Protein AF-A0A177QQS0-F1 (afdb_monomer_lite)

pLDDT: mean 83.76, std 13.41, range [35.03, 96.69]

Sequence (141 aa):
MASLIYTDYNDLINLKLNSMLDENMKYNLPIVMAILSHYKGDPLIYDICTRIVSELPENDDSLKNVRSVMLGEAGVICTQGTYGMAHYYEEKKKLVKPLSMSGDEKISSFAKETIRILDNNIAQANSRGKSDDEMGKIIYD

Structure (mmCIF, N/CA/C/O backbone):
data_AF-A0A177QQS0-F1
#
_entry.id   AF-A0A177QQS0-F1
#
loop_
_atom_site.group_PDB
_atom_site.id
_atom_site.type_symbol
_atom_site.label_atom_id
_atom_site.label_alt_id
_atom_site.label_comp_id
_atom_site.label_asym_id
_atom_site.label_entity_id
_atom_site.label_seq_id
_atom_site.pdbx_PDB_ins_code
_atom_site.Cartn_x
_atom_site.Cartn_y
_atom_site.Cartn_z
_atom_site.occupancy
_atom_site.B_iso_or_equiv
_atom_site.auth_seq_id
_atom_site.auth_comp_id
_atom_site.auth_asym_id
_atom_site.auth_atom_id
_atom_site.pdbx_PDB_model_num
ATOM 1 N N . MET A 1 1 ? -16.291 -38.689 2.960 1.00 35.03 1 MET A N 1
ATOM 2 C CA . MET A 1 1 ? -14.866 -38.666 2.572 1.00 35.03 1 MET A CA 1
ATOM 3 C C . MET A 1 1 ? -14.272 -37.399 3.150 1.00 35.03 1 MET A C 1
ATOM 5 O O . MET A 1 1 ? -14.819 -36.335 2.894 1.00 35.03 1 MET A O 1
ATOM 9 N N . ALA A 1 2 ? -13.264 -37.521 4.011 1.00 40.16 2 ALA A N 1
ATOM 10 C CA . ALA A 1 2 ? -12.628 -36.384 4.663 1.00 40.16 2 ALA A CA 1
ATOM 11 C C . ALA A 1 2 ? -11.873 -35.553 3.615 1.00 40.16 2 ALA A C 1
ATOM 13 O O . ALA A 1 2 ? -10.845 -35.993 3.106 1.00 40.16 2 ALA A O 1
ATOM 14 N N . SER A 1 3 ? -12.411 -34.381 3.272 1.00 37.31 3 SER A N 1
ATOM 15 C CA . SER A 1 3 ? -11.654 -33.350 2.566 1.00 37.31 3 SER A CA 1
ATOM 16 C C . SER A 1 3 ? -10.579 -32.880 3.533 1.00 37.31 3 SER A C 1
ATOM 18 O O . SER A 1 3 ? -10.887 -32.178 4.496 1.00 37.31 3 SER A O 1
ATOM 20 N N . LEU A 1 4 ? -9.346 -33.349 3.342 1.00 45.56 4 LEU A N 1
ATOM 21 C CA . LEU A 1 4 ? -8.215 -32.855 4.107 1.00 45.56 4 LEU A CA 1
ATOM 22 C C . LEU A 1 4 ? -8.167 -31.330 3.989 1.00 45.56 4 LEU A C 1
ATOM 24 O O . LEU A 1 4 ? -8.229 -30.752 2.907 1.00 45.56 4 LEU A O 1
ATOM 28 N N . ILE A 1 5 ? -8.103 -30.733 5.167 1.00 46.91 5 ILE A N 1
ATOM 29 C CA . ILE A 1 5 ? -7.999 -29.325 5.498 1.00 46.91 5 ILE A CA 1
ATOM 30 C C . ILE A 1 5 ? -6.692 -28.804 4.891 1.00 46.91 5 ILE A C 1
ATOM 32 O O . ILE A 1 5 ? -5.634 -28.937 5.495 1.00 46.91 5 ILE A O 1
ATOM 36 N N . TYR A 1 6 ? -6.743 -28.263 3.678 1.00 45.72 6 TYR A N 1
ATOM 37 C CA . TYR A 1 6 ? -5.684 -27.397 3.171 1.00 45.72 6 TYR A CA 1
ATOM 38 C C . TYR A 1 6 ? -6.215 -25.973 3.274 1.00 45.72 6 TYR A C 1
ATOM 40 O O . TYR A 1 6 ? -6.663 -25.387 2.294 1.00 45.72 6 TYR A O 1
ATOM 48 N N . THR A 1 7 ? -6.282 -25.454 4.501 1.00 55.12 7 THR A N 1
ATOM 49 C CA . THR A 1 7 ? -6.365 -24.002 4.655 1.00 55.12 7 THR A CA 1
ATOM 50 C C . THR A 1 7 ? -5.091 -23.458 4.032 1.00 55.12 7 THR A C 1
ATOM 52 O O . THR A 1 7 ? -4.002 -23.896 4.414 1.00 55.12 7 THR A O 1
ATOM 55 N N . ASP A 1 8 ? -5.225 -22.581 3.040 1.00 75.19 8 ASP A N 1
ATOM 56 C CA . ASP A 1 8 ? -4.069 -21.931 2.445 1.00 75.19 8 ASP A CA 1
ATOM 57 C C . ASP A 1 8 ? -3.278 -21.266 3.583 1.00 75.19 8 ASP A C 1
ATOM 59 O O . ASP A 1 8 ? -3.843 -20.615 4.467 1.00 75.19 8 ASP A O 1
ATOM 63 N N . TYR A 1 9 ? -1.967 -21.486 3.617 1.00 74.12 9 TYR A N 1
ATOM 64 C CA . TYR A 1 9 ? -1.085 -20.873 4.607 1.00 74.12 9 TYR A CA 1
ATOM 65 C C . TYR A 1 9 ? -1.252 -19.343 4.609 1.00 74.12 9 TYR A C 1
ATOM 67 O O . TYR A 1 9 ? -1.219 -18.707 5.664 1.00 74.12 9 TYR A O 1
ATOM 75 N N . ASN A 1 10 ? -1.546 -18.782 3.437 1.00 76.44 10 ASN A N 1
ATOM 76 C CA . ASN A 1 10 ? -1.895 -17.384 3.244 1.00 76.44 10 ASN A CA 1
ATOM 77 C C . ASN A 1 10 ? -3.176 -16.984 3.993 1.00 76.44 10 ASN A C 1
ATOM 79 O O . ASN A 1 10 ? -3.185 -15.974 4.696 1.00 76.44 10 ASN A O 1
ATOM 83 N N . ASP A 1 11 ? -4.226 -17.804 3.950 1.00 80.56 11 ASP A N 1
ATOM 84 C CA . ASP A 1 11 ? -5.468 -17.541 4.685 1.00 80.56 11 ASP A CA 1
ATOM 85 C C . ASP A 1 11 ? -5.240 -17.544 6.202 1.00 80.56 11 ASP A C 1
ATOM 87 O O . ASP A 1 11 ? -5.782 -16.702 6.920 1.00 80.56 11 ASP A O 1
ATOM 91 N N . LEU A 1 12 ? -4.393 -18.452 6.703 1.00 84.62 12 LEU A N 1
ATOM 92 C CA . LEU A 1 12 ? -4.039 -18.508 8.126 1.00 84.62 12 LEU A CA 1
ATOM 93 C C . LEU A 1 12 ? -3.260 -17.269 8.576 1.00 84.62 12 LEU A C 1
ATOM 95 O O . LEU A 1 12 ? -3.523 -16.736 9.657 1.00 84.62 12 LEU A O 1
ATOM 99 N N . ILE A 1 13 ? -2.322 -16.791 7.755 1.00 85.50 13 ILE A N 1
ATOM 100 C CA . ILE A 1 13 ? -1.581 -15.556 8.033 1.00 85.50 13 ILE A CA 1
ATOM 101 C C . ILE A 1 13 ? -2.525 -14.364 8.022 1.00 85.50 13 ILE A C 1
ATOM 103 O O . ILE A 1 13 ? -2.513 -13.579 8.968 1.00 85.50 13 ILE A O 1
ATOM 107 N N . ASN A 1 14 ? -3.373 -14.250 7.001 1.00 85.88 14 ASN A N 1
ATOM 108 C CA . ASN A 1 14 ? -4.373 -13.193 6.912 1.00 85.88 14 ASN A CA 1
ATOM 109 C C . ASN A 1 14 ? -5.256 -13.155 8.150 1.00 85.88 14 ASN A C 1
ATOM 111 O O . ASN A 1 14 ? -5.414 -12.099 8.765 1.00 85.88 14 ASN A O 1
ATOM 115 N N . LEU A 1 15 ? -5.794 -14.308 8.545 1.00 88.88 15 LEU A N 1
ATOM 116 C CA . LEU A 1 15 ? -6.622 -14.427 9.735 1.00 88.88 15 LEU A CA 1
ATOM 117 C C . LEU A 1 15 ? -5.859 -13.969 10.980 1.00 88.88 15 LEU A C 1
ATOM 119 O O . LEU A 1 15 ? -6.386 -13.192 11.775 1.00 88.88 15 LEU A O 1
ATOM 123 N N . LYS A 1 16 ? -4.604 -14.407 11.138 1.00 91.19 16 LYS A N 1
ATOM 124 C CA . LYS A 1 16 ? -3.805 -14.070 12.317 1.00 91.19 16 LYS A CA 1
ATOM 125 C C . LYS A 1 16 ? -3.430 -12.590 12.373 1.00 91.19 16 LYS A C 1
ATOM 127 O O . LYS A 1 16 ? -3.507 -11.991 13.441 1.00 91.19 16 LYS A O 1
ATOM 132 N N . LEU A 1 17 ? -3.036 -11.992 11.251 1.00 91.75 17 LEU A N 1
ATOM 133 C CA . LEU A 1 17 ? -2.681 -10.574 11.192 1.00 91.75 17 LEU A CA 1
ATOM 134 C C . LEU A 1 17 ? -3.900 -9.689 11.448 1.00 91.75 17 LEU A C 1
ATOM 136 O O . LEU A 1 17 ? -3.801 -8.728 12.206 1.00 91.75 17 LEU A O 1
ATOM 140 N N . ASN A 1 18 ? -5.059 -10.056 10.899 1.00 90.88 18 ASN A N 1
ATOM 141 C CA . ASN A 1 18 ? -6.312 -9.375 11.206 1.00 90.88 18 ASN A CA 1
ATOM 142 C C . ASN A 1 18 ? -6.670 -9.488 12.693 1.00 90.88 18 ASN A C 1
ATOM 144 O O . ASN A 1 18 ? -6.948 -8.463 13.309 1.00 90.88 18 ASN A O 1
ATOM 148 N N . SER A 1 19 ? -6.548 -10.678 13.298 1.00 93.19 19 SER A N 1
ATOM 149 C CA . SER A 1 19 ? -6.829 -10.855 14.731 1.00 93.19 19 SER A CA 1
ATOM 150 C C . SER A 1 19 ? -5.939 -9.970 15.610 1.00 93.19 19 SER A C 1
ATOM 152 O O . SER A 1 19 ? -6.392 -9.424 16.610 1.00 93.19 19 SER A O 1
ATOM 154 N N . MET A 1 20 ? -4.671 -9.784 15.232 1.00 93.19 20 MET A N 1
ATOM 155 C CA . MET A 1 20 ? -3.763 -8.895 15.956 1.00 93.19 20 MET A CA 1
ATOM 156 C C . MET A 1 20 ? -4.200 -7.427 15.870 1.00 93.19 20 MET A C 1
ATOM 158 O O . MET A 1 20 ? -4.086 -6.698 16.859 1.00 93.19 20 MET A O 1
ATOM 162 N N . LEU A 1 21 ? -4.702 -6.984 14.715 1.00 92.50 21 LEU A N 1
ATOM 163 C CA . LEU A 1 21 ? -5.244 -5.631 14.565 1.00 92.50 21 LEU A CA 1
ATOM 164 C C . LEU A 1 21 ? -6.524 -5.450 15.396 1.00 92.50 21 LEU A C 1
ATOM 166 O O . LEU A 1 21 ? -6.657 -4.426 16.064 1.00 92.50 21 LEU A O 1
ATOM 170 N N . ASP A 1 22 ? -7.393 -6.466 15.437 1.00 92.56 22 ASP A N 1
ATOM 171 C CA . ASP A 1 22 ? -8.624 -6.473 16.241 1.00 92.56 22 ASP A CA 1
ATOM 172 C C . ASP A 1 22 ? -8.358 -6.384 17.755 1.00 92.56 22 ASP A C 1
ATOM 174 O O . ASP A 1 22 ? -9.059 -5.673 18.473 1.00 92.56 22 ASP A O 1
ATOM 178 N N . GLU A 1 23 ? -7.342 -7.092 18.258 1.00 92.25 23 GLU A N 1
ATOM 179 C CA . GLU A 1 23 ? -7.040 -7.157 19.695 1.00 92.25 23 GLU A CA 1
ATOM 180 C C . GLU A 1 23 ? -6.501 -5.829 20.251 1.00 92.25 23 GLU A C 1
ATOM 182 O O . GLU A 1 23 ? -6.956 -5.345 21.290 1.00 92.25 23 GLU A O 1
ATOM 187 N N . ASN A 1 24 ? -5.489 -5.252 19.595 1.00 90.81 24 ASN A N 1
ATOM 188 C CA . ASN A 1 24 ? -4.885 -3.982 20.000 1.00 90.81 24 ASN A CA 1
ATOM 189 C C . ASN A 1 24 ? -4.066 -3.386 18.853 1.00 90.81 24 ASN A C 1
ATOM 191 O O . ASN A 1 24 ? -2.834 -3.478 18.839 1.00 90.81 24 ASN A O 1
ATOM 195 N N . MET A 1 25 ? -4.752 -2.749 17.903 1.00 89.69 25 MET A N 1
ATOM 196 C CA . MET A 1 25 ? -4.132 -2.164 16.714 1.00 89.69 25 MET A CA 1
ATOM 197 C C . MET A 1 25 ? -2.903 -1.308 17.046 1.00 89.69 25 MET A C 1
ATOM 199 O O . MET A 1 25 ? -1.845 -1.507 16.463 1.00 89.69 25 MET A O 1
ATOM 203 N N . LYS A 1 26 ? -2.988 -0.400 18.026 1.00 88.69 26 LYS A N 1
ATOM 204 C CA . LYS A 1 26 ? -1.883 0.517 18.352 1.00 88.69 26 LYS A CA 1
ATOM 205 C C . LYS A 1 26 ? -0.615 -0.217 18.801 1.00 88.69 26 LYS A C 1
ATOM 207 O O . LYS A 1 26 ? 0.485 0.197 18.447 1.00 88.69 26 LYS A O 1
ATOM 212 N N . TYR A 1 27 ? -0.763 -1.278 19.591 1.00 92.12 27 TYR A N 1
ATOM 213 C CA . TYR A 1 27 ? 0.370 -2.067 20.077 1.00 92.12 27 TYR A CA 1
ATOM 214 C C . TYR A 1 27 ? 0.887 -3.052 19.021 1.00 92.12 27 TYR A C 1
ATOM 216 O O . TYR A 1 27 ? 2.095 -3.236 18.883 1.00 92.12 27 TYR A O 1
ATOM 224 N N . ASN A 1 28 ? -0.019 -3.660 18.256 1.00 93.62 28 ASN A N 1
ATOM 225 C CA . ASN A 1 28 ? 0.307 -4.725 17.313 1.00 93.62 28 ASN A CA 1
ATOM 226 C C . ASN A 1 28 ? 0.702 -4.218 15.922 1.00 93.62 28 ASN A C 1
ATOM 228 O O . ASN A 1 28 ? 1.379 -4.941 15.193 1.00 93.62 28 ASN A O 1
ATOM 232 N N . LEU A 1 29 ? 0.337 -2.988 15.550 1.00 93.12 29 LEU A N 1
ATOM 233 C CA . LEU A 1 29 ? 0.626 -2.416 14.235 1.00 93.12 29 LEU A CA 1
ATOM 234 C C . LEU A 1 29 ? 2.118 -2.482 13.870 1.00 93.12 29 LEU A C 1
ATOM 236 O O . LEU A 1 29 ? 2.407 -2.950 12.773 1.00 93.12 29 LEU A O 1
ATOM 240 N N . PRO A 1 30 ? 3.087 -2.120 14.737 1.00 92.44 30 PRO A N 1
ATOM 241 C CA . PRO A 1 30 ? 4.506 -2.259 14.403 1.00 92.44 30 PRO A CA 1
ATOM 242 C C . PRO A 1 30 ? 4.914 -3.699 14.067 1.00 92.44 30 PRO A C 1
ATOM 244 O O . PRO A 1 30 ? 5.729 -3.914 13.172 1.00 92.44 30 PRO A O 1
ATOM 247 N N . ILE A 1 31 ? 4.323 -4.687 14.748 1.00 93.06 31 ILE A N 1
ATOM 248 C CA . ILE A 1 31 ? 4.594 -6.111 14.517 1.00 93.06 31 ILE A CA 1
ATOM 249 C C . ILE A 1 31 ? 3.996 -6.540 13.177 1.00 93.06 31 ILE A C 1
ATOM 251 O O . ILE A 1 31 ? 4.691 -7.135 12.357 1.00 93.06 31 ILE A O 1
ATOM 255 N N . VAL A 1 32 ? 2.731 -6.191 12.928 1.00 92.62 32 VAL A N 1
ATOM 256 C CA . VAL A 1 32 ? 2.052 -6.475 11.656 1.00 92.62 32 VAL A CA 1
ATOM 257 C C . VAL A 1 32 ? 2.824 -5.846 10.496 1.00 92.62 32 VAL A C 1
ATOM 259 O O . VAL A 1 32 ? 3.117 -6.524 9.517 1.00 92.62 32 VAL A O 1
ATOM 262 N N . MET A 1 33 ? 3.248 -4.590 10.632 1.00 90.94 33 MET A N 1
ATOM 263 C CA . MET A 1 33 ? 4.047 -3.884 9.629 1.00 90.94 33 MET A CA 1
ATOM 264 C C . MET A 1 33 ? 5.403 -4.546 9.374 1.00 90.94 33 MET A C 1
ATOM 266 O O . MET A 1 33 ? 5.807 -4.678 8.218 1.00 90.94 33 MET A O 1
ATOM 270 N N . ALA A 1 34 ? 6.089 -5.000 10.427 1.00 89.50 34 ALA A N 1
ATOM 271 C CA . ALA A 1 34 ? 7.338 -5.739 10.283 1.00 89.50 34 ALA A CA 1
ATOM 272 C C . ALA A 1 34 ? 7.117 -7.044 9.507 1.00 89.50 34 ALA A C 1
ATOM 274 O O . ALA A 1 34 ? 7.862 -7.328 8.572 1.00 89.50 34 ALA A O 1
ATOM 275 N N . ILE A 1 35 ? 6.054 -7.792 9.818 1.00 89.44 35 ILE A N 1
ATOM 276 C CA . ILE A 1 35 ? 5.709 -9.025 9.103 1.00 89.44 35 ILE A CA 1
ATOM 277 C C . ILE A 1 35 ? 5.415 -8.724 7.630 1.00 89.44 35 ILE A C 1
ATOM 279 O O . ILE A 1 35 ? 6.064 -9.301 6.761 1.00 89.44 35 ILE A O 1
ATOM 283 N N . LEU A 1 36 ? 4.505 -7.789 7.334 1.00 87.94 36 LEU A N 1
ATOM 284 C CA . LEU A 1 36 ? 4.119 -7.449 5.958 1.00 87.94 36 LEU A CA 1
ATOM 285 C C . LEU A 1 36 ? 5.306 -6.980 5.104 1.00 87.94 36 LEU A C 1
ATOM 287 O O . LEU A 1 36 ? 5.340 -7.258 3.907 1.00 87.94 36 LEU A O 1
ATOM 291 N N . SER A 1 37 ? 6.311 -6.333 5.707 1.00 84.88 37 SER A N 1
ATOM 292 C CA . SER A 1 37 ? 7.525 -5.909 4.995 1.00 84.88 37 SER A CA 1
ATOM 293 C C . SER A 1 37 ? 8.328 -7.077 4.399 1.00 84.88 37 SER A C 1
ATOM 295 O O . SER A 1 37 ? 9.051 -6.899 3.416 1.00 84.88 37 SER A O 1
ATOM 297 N N . HIS A 1 38 ? 8.155 -8.289 4.937 1.00 83.25 38 HIS A N 1
ATOM 298 C CA . HIS A 1 38 ? 8.786 -9.502 4.424 1.00 83.25 38 HIS A CA 1
ATOM 299 C C . HIS A 1 38 ? 7.983 -10.203 3.317 1.00 83.25 38 HIS A C 1
ATOM 301 O O . HIS A 1 38 ? 8.578 -10.948 2.539 1.00 83.25 38 HIS A O 1
ATOM 307 N N . TYR A 1 39 ? 6.680 -9.935 3.165 1.00 76.94 39 TYR A N 1
ATOM 308 C CA . TYR A 1 39 ? 5.814 -10.564 2.146 1.00 76.94 39 TYR A CA 1
ATOM 309 C C . TYR A 1 39 ? 5.894 -9.853 0.785 1.00 76.94 39 TYR A C 1
ATOM 311 O O . TYR A 1 39 ? 4.883 -9.586 0.145 1.00 76.94 39 TYR A O 1
ATOM 319 N N . LYS A 1 40 ? 7.118 -9.508 0.357 1.00 68.00 40 LYS A N 1
ATOM 320 C CA . LYS A 1 40 ? 7.470 -8.632 -0.779 1.00 68.00 40 LYS A CA 1
ATOM 321 C C . LYS A 1 40 ? 6.533 -8.747 -1.997 1.00 68.00 40 LYS A C 1
ATOM 323 O O . LYS A 1 40 ? 6.815 -9.463 -2.950 1.00 68.00 40 LYS A O 1
ATOM 328 N N . GLY A 1 41 ? 5.464 -7.950 -1.999 1.00 59.75 41 GLY A N 1
ATOM 329 C CA . GLY A 1 41 ? 4.534 -7.828 -3.121 1.00 59.75 41 GLY A CA 1
ATOM 330 C C . GLY A 1 41 ? 3.557 -8.970 -3.347 1.00 59.75 41 GLY A C 1
ATOM 331 O O . GLY A 1 41 ? 2.983 -9.029 -4.430 1.00 59.75 41 GLY A O 1
ATOM 332 N N . ASP A 1 42 ? 3.311 -9.794 -2.333 1.00 72.94 42 ASP A N 1
ATOM 333 C CA . ASP A 1 42 ? 2.155 -10.682 -2.332 1.00 72.94 42 ASP A CA 1
ATOM 334 C C . ASP A 1 42 ? 0.855 -9.844 -2.336 1.00 72.94 42 ASP A C 1
ATOM 336 O O . ASP A 1 42 ? 0.726 -8.945 -1.497 1.00 72.94 42 ASP A O 1
ATOM 340 N N . PRO A 1 43 ? -0.109 -10.086 -3.247 1.00 72.88 43 PRO A N 1
ATOM 341 C CA . PRO A 1 43 ? -1.421 -9.432 -3.234 1.00 72.88 43 PRO A CA 1
ATOM 342 C C . PRO A 1 43 ? -2.112 -9.464 -1.865 1.00 72.88 43 PRO A C 1
ATOM 344 O O . PRO A 1 43 ? -2.825 -8.525 -1.518 1.00 72.88 43 PRO A O 1
ATOM 347 N N . LEU A 1 44 ? -1.830 -10.491 -1.062 1.00 76.00 44 LEU A N 1
ATOM 348 C CA . LEU A 1 44 ? -2.318 -10.665 0.300 1.00 76.00 44 LEU A CA 1
ATOM 349 C C . LEU A 1 44 ? -2.084 -9.447 1.207 1.00 76.00 44 LEU A C 1
ATOM 351 O O . LEU A 1 44 ? -2.917 -9.128 2.055 1.00 76.00 44 LEU A O 1
ATOM 355 N N . ILE A 1 45 ? -0.975 -8.723 1.022 1.00 82.69 45 ILE A N 1
ATOM 356 C CA . ILE A 1 45 ? -0.654 -7.573 1.879 1.00 82.69 45 ILE A CA 1
ATOM 357 C C . ILE A 1 45 ? -1.603 -6.395 1.641 1.00 82.69 45 ILE A C 1
ATOM 359 O O . ILE A 1 45 ? -1.771 -5.561 2.527 1.00 82.69 45 ILE A O 1
ATOM 363 N N . TYR A 1 46 ? -2.213 -6.298 0.455 1.00 85.44 46 TYR A N 1
ATOM 364 C CA . TYR A 1 46 ? -2.976 -5.118 0.049 1.00 85.44 46 TYR A CA 1
ATOM 365 C C . TYR A 1 46 ? -4.277 -4.981 0.832 1.00 85.44 46 TYR A C 1
ATOM 367 O O . TYR A 1 46 ? -4.630 -3.860 1.200 1.00 85.44 46 TYR A O 1
ATOM 375 N N . ASP A 1 47 ? -4.942 -6.089 1.154 1.00 87.75 47 ASP A N 1
ATOM 376 C CA . ASP A 1 47 ? -6.176 -6.070 1.943 1.00 87.75 47 ASP A CA 1
ATOM 377 C C . ASP A 1 47 ? -5.898 -5.623 3.383 1.00 87.75 47 ASP A C 1
ATOM 379 O O . ASP A 1 47 ? -6.562 -4.721 3.900 1.00 87.75 47 ASP A O 1
ATOM 383 N N . ILE A 1 48 ? -4.842 -6.162 4.002 1.00 90.94 48 ILE A N 1
ATOM 384 C CA . ILE A 1 48 ? -4.425 -5.767 5.355 1.00 90.94 48 ILE A CA 1
ATOM 385 C C . ILE A 1 48 ? -3.959 -4.306 5.369 1.00 90.94 48 ILE A C 1
ATOM 387 O O . ILE A 1 48 ? -4.356 -3.538 6.244 1.00 90.94 48 ILE A O 1
ATOM 391 N N . CYS A 1 49 ? -3.155 -3.880 4.390 1.00 91.44 49 CYS A N 1
ATOM 392 C CA . CYS A 1 49 ? -2.734 -2.485 4.278 1.00 91.44 49 CYS A CA 1
ATOM 393 C C . CYS A 1 49 ? -3.932 -1.544 4.094 1.00 91.44 49 CYS A C 1
ATOM 395 O O . CYS A 1 49 ? -3.972 -0.491 4.724 1.00 91.44 49 CYS A O 1
ATOM 397 N N . THR A 1 50 ? -4.921 -1.924 3.283 1.00 91.94 50 THR A N 1
ATOM 398 C CA . THR A 1 50 ? -6.143 -1.134 3.070 1.00 91.94 50 THR A CA 1
ATOM 399 C C . THR A 1 50 ? -6.938 -0.995 4.362 1.00 91.94 50 THR A C 1
ATOM 401 O O . THR A 1 50 ? -7.355 0.111 4.712 1.00 91.94 50 THR A O 1
ATOM 404 N N . ARG A 1 51 ? -7.074 -2.086 5.122 1.00 92.12 51 ARG A N 1
ATOM 405 C CA . ARG A 1 51 ? -7.684 -2.066 6.452 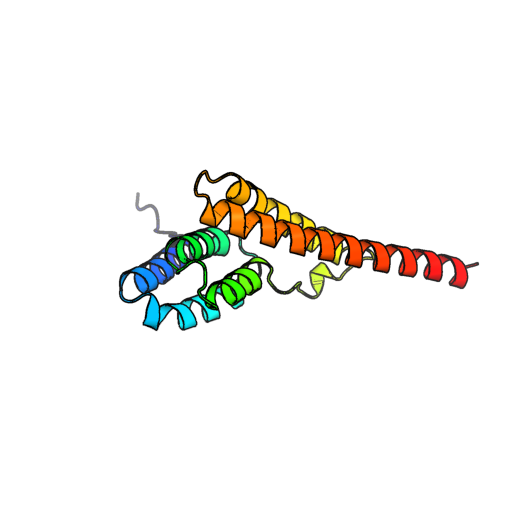1.00 92.12 51 ARG A CA 1
ATOM 406 C C . ARG A 1 51 ? -6.949 -1.108 7.394 1.00 92.12 51 ARG A C 1
ATOM 408 O O . ARG A 1 51 ? -7.583 -0.232 7.978 1.00 92.12 51 ARG A O 1
ATOM 415 N N . ILE A 1 52 ? -5.622 -1.201 7.482 1.00 93.38 52 ILE A N 1
ATOM 416 C CA . ILE A 1 52 ? -4.809 -0.302 8.318 1.00 93.38 52 ILE A CA 1
ATOM 417 C C . ILE A 1 52 ? -5.019 1.163 7.907 1.00 93.38 52 ILE A C 1
ATOM 419 O O . ILE A 1 52 ? -5.226 2.017 8.767 1.00 93.38 52 ILE A O 1
ATOM 423 N N . VAL A 1 53 ? -5.018 1.465 6.602 1.00 94.56 53 VAL A N 1
ATOM 424 C CA . VAL A 1 53 ? -5.299 2.820 6.097 1.00 94.56 53 VAL A CA 1
ATOM 425 C C . VAL A 1 53 ? -6.681 3.286 6.536 1.00 94.56 53 VAL A C 1
ATOM 427 O O . VAL A 1 53 ? -6.812 4.432 6.946 1.00 94.56 53 VAL A O 1
ATOM 430 N N . SER A 1 54 ? -7.703 2.430 6.495 1.00 93.56 54 SER A N 1
ATOM 431 C CA . SER A 1 54 ? -9.059 2.808 6.909 1.00 93.56 54 SER A CA 1
ATOM 432 C C . SER A 1 54 ? -9.144 3.178 8.397 1.00 93.56 54 SER A C 1
ATOM 434 O O . SER A 1 54 ? -9.821 4.144 8.743 1.00 93.56 54 SER A O 1
ATOM 436 N N . GLU A 1 55 ? -8.366 2.520 9.257 1.00 92.69 55 GLU A N 1
ATOM 437 C CA . GLU A 1 55 ? -8.437 2.669 10.717 1.00 92.69 55 GLU A CA 1
ATOM 438 C C . GLU A 1 55 ? -7.519 3.781 11.278 1.00 92.69 55 GLU A C 1
ATOM 440 O O . GLU A 1 55 ? -7.839 4.389 12.299 1.00 92.69 55 GLU A O 1
ATOM 445 N N . LEU A 1 56 ? -6.398 4.107 10.618 1.00 92.81 56 LEU A N 1
ATOM 446 C CA . LEU A 1 56 ? -5.438 5.116 11.106 1.00 92.81 56 LEU A CA 1
ATOM 447 C C . LEU A 1 56 ? -5.905 6.569 10.913 1.00 92.81 56 LEU A C 1
ATOM 449 O O . LEU A 1 56 ? -6.449 6.878 9.867 1.00 92.81 56 LEU A O 1
ATOM 453 N N . PRO A 1 57 ? -5.631 7.529 11.808 1.00 92.56 57 PRO A N 1
ATOM 454 C CA . PRO A 1 57 ? -5.876 8.951 11.530 1.00 92.56 57 PRO A CA 1
ATOM 455 C C . PRO A 1 57 ? -5.216 9.431 10.220 1.00 92.56 57 PRO A C 1
ATOM 457 O O . PRO A 1 57 ? -4.126 8.985 9.878 1.00 92.56 57 PRO A O 1
ATOM 460 N N . GLU A 1 58 ? -5.826 10.384 9.505 1.00 88.50 58 GLU A N 1
ATOM 461 C CA . GLU A 1 58 ? -5.301 10.886 8.213 1.00 88.50 58 GLU A CA 1
ATOM 462 C C . GLU A 1 58 ? -3.874 11.452 8.289 1.00 88.50 58 GLU A C 1
ATOM 464 O O . GLU A 1 58 ? -3.130 11.397 7.314 1.00 88.50 58 GLU A O 1
ATOM 469 N N . ASN A 1 59 ? -3.482 11.962 9.459 1.00 89.00 59 ASN A N 1
ATOM 470 C CA . ASN A 1 59 ? -2.162 12.537 9.713 1.00 89.00 59 ASN A CA 1
ATOM 471 C C . ASN A 1 59 ? -1.222 11.578 10.463 1.00 89.00 59 ASN A C 1
ATOM 473 O O . ASN A 1 59 ? -0.205 12.016 10.999 1.00 89.00 59 ASN A O 1
ATOM 477 N N . ASP A 1 60 ? -1.564 10.290 10.560 1.00 92.25 60 ASP A N 1
ATOM 478 C CA . ASP A 1 60 ? -0.719 9.307 11.235 1.00 92.25 60 ASP A CA 1
ATOM 479 C C . ASP A 1 60 ? 0.528 8.997 10.395 1.00 92.25 60 ASP A C 1
ATOM 481 O O . ASP A 1 60 ? 0.442 8.580 9.236 1.00 92.25 60 ASP A O 1
ATOM 485 N N . ASP A 1 61 ? 1.710 9.163 10.990 1.00 91.06 61 ASP A N 1
ATOM 486 C CA . ASP A 1 61 ? 2.986 8.898 10.321 1.00 91.06 61 ASP A CA 1
ATOM 487 C C . ASP A 1 61 ? 3.133 7.440 9.859 1.00 91.06 61 ASP A C 1
ATOM 489 O O . ASP A 1 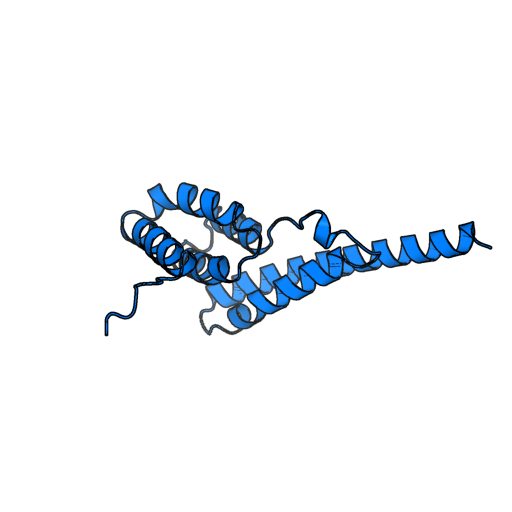61 ? 3.858 7.163 8.899 1.00 91.06 61 ASP A O 1
ATOM 493 N N . SER A 1 62 ? 2.406 6.502 10.471 1.00 92.00 62 SER A N 1
ATOM 494 C CA . SER A 1 62 ? 2.406 5.090 10.083 1.00 92.00 62 SER A CA 1
ATOM 495 C C . SER A 1 62 ? 1.866 4.877 8.669 1.00 92.00 62 SER A C 1
ATOM 497 O O . SER A 1 62 ? 2.248 3.899 8.026 1.00 92.00 62 SER A O 1
ATOM 499 N N . LEU A 1 63 ? 1.070 5.806 8.122 1.00 92.88 63 LEU A N 1
ATOM 500 C CA . LEU A 1 63 ? 0.633 5.758 6.721 1.00 92.88 63 LEU A CA 1
ATOM 501 C C . LEU A 1 63 ? 1.823 5.768 5.747 1.00 92.88 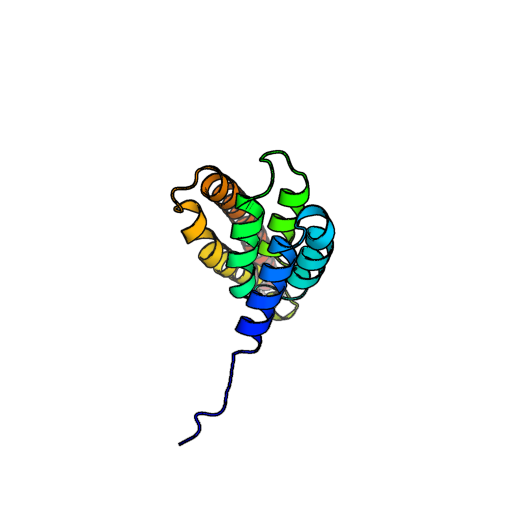63 LEU A C 1
ATOM 503 O O . LEU A 1 63 ? 1.771 5.123 4.698 1.00 92.88 63 LEU A O 1
ATOM 507 N N . LYS A 1 64 ? 2.937 6.424 6.103 1.00 91.56 64 LYS A N 1
ATOM 508 C CA . LYS A 1 64 ? 4.181 6.380 5.311 1.00 91.56 64 LYS A CA 1
ATOM 509 C C . LYS A 1 64 ? 4.778 4.972 5.297 1.00 91.56 64 LYS A C 1
ATOM 511 O O . LYS A 1 64 ? 5.214 4.501 4.247 1.00 91.56 64 LYS A O 1
ATOM 516 N N . ASN A 1 65 ? 4.740 4.278 6.434 1.00 90.38 65 ASN A N 1
ATOM 517 C CA . ASN A 1 65 ? 5.222 2.902 6.547 1.00 90.38 65 ASN A CA 1
ATOM 518 C C . ASN A 1 65 ? 4.329 1.939 5.761 1.00 90.38 65 ASN A C 1
ATOM 520 O O . ASN A 1 65 ? 4.845 1.083 5.046 1.00 90.38 65 ASN A O 1
ATOM 524 N N . VAL A 1 66 ? 3.003 2.110 5.834 1.00 91.50 66 VAL A N 1
ATOM 525 C CA . VAL A 1 66 ? 2.048 1.326 5.032 1.00 91.50 66 VAL A CA 1
ATOM 526 C C . VAL A 1 66 ? 2.355 1.479 3.551 1.00 91.50 66 VAL A C 1
ATOM 528 O O . VAL A 1 66 ? 2.458 0.491 2.825 1.00 91.50 66 VAL A O 1
ATOM 531 N N . ARG A 1 67 ? 2.603 2.713 3.108 1.00 91.25 67 ARG A N 1
ATOM 532 C CA . ARG A 1 67 ? 2.982 2.980 1.724 1.00 91.25 67 ARG A CA 1
ATOM 533 C C . ARG A 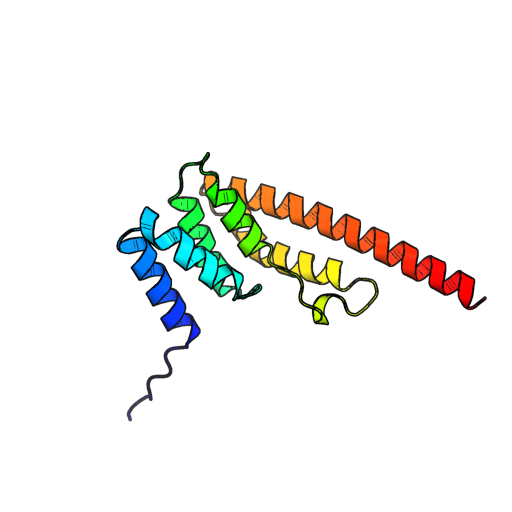1 67 ? 4.285 2.288 1.341 1.00 91.25 67 ARG A C 1
ATOM 535 O O . ARG A 1 67 ? 4.339 1.664 0.287 1.00 91.25 67 ARG A O 1
ATOM 542 N N . SER A 1 68 ? 5.306 2.366 2.194 1.00 88.69 68 SER A N 1
ATOM 543 C CA . SER A 1 68 ? 6.588 1.685 1.979 1.00 88.69 68 SER A CA 1
ATOM 544 C C . SER A 1 68 ? 6.403 0.176 1.780 1.00 88.69 68 SER A C 1
ATOM 546 O O . SER A 1 68 ? 6.922 -0.392 0.821 1.00 88.69 68 SER A O 1
ATOM 548 N N . VAL A 1 69 ? 5.573 -0.460 2.614 1.00 88.75 69 VAL A N 1
ATOM 549 C CA . VAL A 1 69 ? 5.244 -1.889 2.500 1.00 88.75 69 VAL A CA 1
ATOM 550 C C . VAL A 1 69 ? 4.516 -2.211 1.191 1.00 88.75 69 VAL A C 1
ATOM 552 O O . VAL A 1 69 ? 4.897 -3.156 0.502 1.00 88.75 69 VAL A O 1
ATOM 555 N N . MET A 1 70 ? 3.512 -1.418 0.802 1.00 87.75 70 MET A N 1
ATOM 556 C CA . MET A 1 70 ? 2.767 -1.652 -0.445 1.00 87.75 70 MET A CA 1
ATOM 557 C C . MET A 1 70 ? 3.645 -1.484 -1.690 1.00 87.75 70 MET A C 1
ATOM 559 O O . MET A 1 70 ? 3.542 -2.269 -2.639 1.00 87.75 70 MET A O 1
ATOM 563 N N . LEU A 1 71 ? 4.532 -0.485 -1.690 1.00 87.06 71 LEU A N 1
ATOM 564 C CA . LEU A 1 71 ? 5.521 -0.308 -2.753 1.00 87.06 71 LEU A CA 1
ATOM 565 C C . LEU A 1 71 ? 6.461 -1.518 -2.799 1.00 87.06 71 LEU A C 1
ATOM 567 O O . LEU A 1 71 ? 6.636 -2.121 -3.861 1.00 87.06 71 LEU A O 1
ATOM 571 N N . GLY A 1 72 ? 6.965 -1.930 -1.635 1.00 80.12 72 GLY A N 1
ATOM 572 C CA . GLY A 1 72 ? 7.882 -3.049 -1.478 1.00 80.12 72 GLY A CA 1
ATOM 573 C C . GLY A 1 72 ? 9.226 -2.816 -2.170 1.00 80.12 72 GLY A C 1
ATOM 574 O O . GLY A 1 72 ? 9.370 -1.997 -3.079 1.00 80.12 72 GLY A O 1
ATOM 575 N N . GLU A 1 73 ? 10.232 -3.578 -1.765 1.00 76.19 73 GLU A N 1
ATOM 576 C CA . GLU A 1 73 ? 11.528 -3.567 -2.438 1.00 76.19 73 GLU A CA 1
ATOM 577 C C . GLU A 1 73 ? 11.516 -4.505 -3.644 1.00 76.19 73 GLU A C 1
ATOM 579 O O . GLU A 1 73 ? 11.139 -5.674 -3.525 1.00 76.19 73 GLU A O 1
ATOM 584 N N . ALA A 1 74 ? 11.994 -4.017 -4.788 1.00 68.00 74 ALA A N 1
ATOM 585 C CA . ALA A 1 74 ? 12.247 -4.866 -5.941 1.00 68.00 74 ALA A CA 1
ATOM 586 C C . ALA A 1 74 ? 13.341 -5.894 -5.601 1.00 68.00 74 ALA A C 1
ATOM 588 O O . ALA A 1 74 ? 14.429 -5.543 -5.142 1.00 68.00 74 ALA A O 1
ATOM 589 N N . GLY A 1 75 ? 13.050 -7.179 -5.812 1.00 64.00 75 GLY A N 1
ATOM 590 C CA . GLY A 1 75 ? 14.049 -8.240 -5.682 1.00 64.00 75 GLY A CA 1
ATOM 591 C C . GLY A 1 75 ? 15.065 -8.213 -6.829 1.00 64.00 75 GLY A C 1
ATOM 592 O O . GLY A 1 75 ? 14.817 -7.614 -7.874 1.00 64.00 75 GLY A O 1
ATOM 593 N N . VAL A 1 76 ? 16.183 -8.934 -6.678 1.00 59.38 76 VAL A N 1
ATOM 594 C CA . VAL A 1 76 ? 17.245 -9.027 -7.708 1.00 59.38 76 VAL A CA 1
ATOM 595 C C . VAL A 1 76 ? 16.687 -9.478 -9.065 1.00 59.38 76 VAL A C 1
ATOM 597 O O . VAL A 1 76 ? 17.075 -8.958 -10.106 1.00 59.38 76 VAL A O 1
ATOM 600 N N . ILE A 1 77 ? 15.711 -10.387 -9.069 1.00 56.84 77 ILE A N 1
ATOM 601 C CA . ILE A 1 77 ? 15.082 -10.898 -10.298 1.00 56.84 77 ILE A CA 1
ATOM 602 C C . ILE A 1 77 ? 14.328 -9.787 -11.054 1.00 56.84 77 ILE A C 1
ATOM 604 O O . ILE A 1 77 ? 14.356 -9.752 -12.278 1.00 56.84 77 ILE A O 1
ATOM 608 N N . CYS A 1 78 ? 13.737 -8.818 -10.348 1.00 58.81 78 CYS A N 1
ATOM 609 C CA . CYS A 1 78 ? 13.043 -7.674 -10.954 1.00 58.81 78 CYS A CA 1
ATOM 610 C C . CYS A 1 78 ? 14.004 -6.655 -11.590 1.00 58.81 78 CYS A C 1
ATOM 612 O O . CYS A 1 78 ? 13.563 -5.745 -12.280 1.00 58.81 78 CYS A O 1
ATOM 614 N N . THR A 1 79 ? 15.313 -6.793 -11.362 1.00 60.41 79 THR A N 1
ATOM 615 C CA . THR A 1 79 ? 16.342 -5.932 -11.966 1.00 60.41 79 THR A CA 1
ATOM 616 C C . THR A 1 79 ? 16.951 -6.528 -13.233 1.00 60.41 79 THR A C 1
ATOM 618 O O . THR A 1 79 ? 17.829 -5.916 -13.833 1.00 60.41 79 THR A O 1
ATOM 621 N N . GLN A 1 80 ? 16.504 -7.718 -13.653 1.00 63.41 80 GLN A N 1
ATOM 622 C CA . GLN A 1 80 ? 17.011 -8.355 -14.863 1.00 63.41 80 GLN A CA 1
ATOM 623 C C . GLN A 1 80 ? 16.376 -7.738 -16.116 1.00 63.41 80 GLN A C 1
ATOM 625 O O . GLN A 1 80 ? 15.155 -7.651 -16.239 1.00 63.41 80 GLN A O 1
ATOM 630 N N . GLY A 1 81 ? 17.233 -7.329 -17.054 1.00 66.75 81 GLY A N 1
ATOM 631 C CA . GLY A 1 81 ? 16.850 -6.652 -18.293 1.00 66.75 81 GLY A CA 1
ATOM 632 C C . GLY A 1 81 ? 16.705 -5.135 -18.137 1.00 66.75 81 GLY A C 1
ATOM 633 O O . GLY A 1 81 ? 16.369 -4.629 -17.067 1.00 66.75 81 GLY A O 1
ATOM 634 N N . THR A 1 82 ? 16.923 -4.412 -19.238 1.00 73.50 82 THR A N 1
ATOM 635 C CA . THR A 1 82 ? 16.969 -2.941 -19.317 1.00 73.50 82 THR A CA 1
ATOM 636 C C . THR A 1 82 ? 15.757 -2.235 -18.682 1.00 73.50 82 THR A C 1
ATOM 638 O O . THR A 1 82 ? 15.874 -1.134 -18.149 1.00 73.50 82 THR A O 1
ATOM 641 N N . TYR A 1 83 ? 14.586 -2.882 -18.686 1.00 79.12 83 TYR A N 1
ATOM 642 C CA . TYR A 1 83 ? 13.318 -2.310 -18.215 1.00 79.12 83 TYR A CA 1
ATOM 643 C C . TYR A 1 83 ? 12.663 -3.087 -17.058 1.00 79.12 83 TYR A C 1
ATOM 645 O O . TYR A 1 83 ? 11.513 -2.811 -16.711 1.00 79.12 83 TYR A O 1
ATOM 653 N N . GLY A 1 84 ? 13.374 -4.028 -16.423 1.00 82.56 84 GLY A N 1
ATOM 654 C CA . GLY A 1 84 ? 12.805 -4.895 -15.378 1.00 82.56 84 GLY A CA 1
ATOM 655 C C . GLY A 1 84 ? 12.180 -4.123 -14.207 1.00 82.56 84 GLY A C 1
ATOM 656 O O . GLY A 1 84 ? 11.075 -4.435 -13.761 1.00 82.56 84 GLY A O 1
ATOM 657 N N . MET A 1 85 ? 12.830 -3.038 -13.771 1.00 85.56 85 MET A N 1
ATOM 658 C CA . MET A 1 85 ? 12.315 -2.187 -12.690 1.00 85.56 85 MET A CA 1
ATOM 659 C C . MET A 1 85 ? 11.024 -1.455 -13.068 1.00 85.56 85 MET A C 1
ATOM 661 O O . MET A 1 85 ? 10.136 -1.311 -12.230 1.00 85.56 85 MET A O 1
ATOM 665 N N . ALA A 1 86 ? 10.902 -0.993 -14.316 1.00 89.12 86 ALA A N 1
ATOM 666 C CA . ALA A 1 86 ? 9.685 -0.332 -14.780 1.00 89.12 86 ALA A CA 1
ATOM 667 C C . ALA A 1 86 ? 8.509 -1.315 -14.757 1.00 89.12 86 ALA A C 1
ATOM 669 O O . ALA A 1 86 ? 7.458 -0.998 -14.202 1.00 89.12 86 ALA A O 1
ATOM 670 N N . HIS A 1 87 ? 8.729 -2.537 -15.250 1.00 87.81 87 HIS A N 1
ATOM 671 C CA . HIS A 1 87 ? 7.723 -3.594 -15.225 1.00 87.81 87 HIS A CA 1
ATOM 672 C C . HIS A 1 87 ? 7.285 -3.956 -13.796 1.00 87.81 87 HIS A C 1
ATOM 674 O O . HIS A 1 87 ? 6.090 -4.049 -13.521 1.00 87.81 87 HIS A O 1
ATOM 680 N N . TYR A 1 88 ? 8.229 -4.073 -12.854 1.00 88.00 88 TYR A N 1
ATOM 681 C CA . TYR A 1 88 ? 7.906 -4.305 -11.441 1.00 88.00 88 TYR A CA 1
ATOM 682 C C . TYR A 1 88 ? 6.953 -3.237 -10.879 1.00 88.00 88 TYR A C 1
ATOM 684 O O . TYR A 1 88 ? 5.936 -3.564 -10.262 1.00 88.00 88 TYR A O 1
ATOM 692 N N . TYR A 1 89 ? 7.239 -1.954 -11.117 1.00 90.38 89 TYR A N 1
ATOM 693 C CA . TYR A 1 89 ? 6.375 -0.872 -10.643 1.00 90.38 89 TYR A CA 1
ATOM 694 C C . TYR A 1 89 ? 5.016 -0.828 -11.360 1.00 90.38 89 TYR A C 1
ATOM 696 O O . TYR A 1 89 ? 4.018 -0.445 -10.746 1.00 90.38 89 TYR A O 1
ATOM 704 N N . GLU A 1 90 ? 4.939 -1.250 -12.623 1.00 91.31 90 GLU A N 1
ATOM 705 C CA . GLU A 1 90 ? 3.669 -1.388 -13.342 1.00 91.31 90 GLU A CA 1
ATOM 706 C C . GLU A 1 90 ? 2.770 -2.467 -12.726 1.00 91.31 90 GLU A C 1
ATOM 708 O O . GLU A 1 90 ? 1.582 -2.211 -12.507 1.00 91.31 90 GLU A O 1
ATOM 713 N N . GLU A 1 91 ? 3.315 -3.636 -12.379 1.00 88.19 91 GLU A N 1
ATOM 714 C CA . GLU A 1 91 ? 2.555 -4.696 -11.699 1.00 88.19 91 GLU A CA 1
ATOM 715 C C . GLU A 1 91 ? 2.030 -4.220 -10.340 1.00 88.19 91 GLU A C 1
ATOM 717 O O . GLU A 1 91 ? 0.851 -4.376 -10.017 1.00 88.19 91 GLU A O 1
ATOM 722 N N . LYS A 1 92 ? 2.863 -3.506 -9.579 1.00 87.81 92 LYS A N 1
ATOM 723 C CA . LYS A 1 92 ? 2.448 -2.866 -8.324 1.00 87.81 92 LYS A CA 1
ATOM 724 C C . LYS A 1 92 ? 1.322 -1.859 -8.525 1.00 87.81 92 LYS A C 1
ATOM 726 O O . LYS A 1 92 ? 0.363 -1.830 -7.752 1.00 87.81 92 LYS A O 1
ATOM 731 N N . LYS A 1 93 ? 1.402 -1.048 -9.580 1.00 92.19 93 LYS A N 1
ATOM 732 C CA . LYS A 1 93 ? 0.364 -0.067 -9.913 1.00 92.19 93 LYS A CA 1
ATOM 733 C C . LYS A 1 93 ? -0.967 -0.750 -10.219 1.00 92.19 93 LYS A C 1
ATOM 735 O O . LYS A 1 93 ? -2.004 -0.224 -9.815 1.00 92.19 93 LYS A O 1
ATOM 740 N N . LYS A 1 94 ? -0.965 -1.916 -10.876 1.00 91.56 94 LYS A N 1
ATOM 741 C CA . LYS A 1 94 ? -2.191 -2.692 -11.140 1.00 91.56 94 LYS A CA 1
ATOM 742 C C . LYS A 1 94 ? -2.892 -3.122 -9.851 1.00 91.56 94 LYS A C 1
ATOM 744 O O . LYS A 1 94 ? -4.113 -3.031 -9.800 1.00 91.56 94 LYS A O 1
ATOM 749 N N . LEU A 1 95 ? -2.141 -3.501 -8.816 1.00 88.81 95 LEU A N 1
ATOM 750 C CA . LEU A 1 95 ? -2.694 -3.909 -7.516 1.00 88.81 95 LEU A CA 1
ATOM 751 C C . LEU A 1 95 ? -3.285 -2.732 -6.723 1.00 88.81 95 LEU A C 1
ATOM 753 O O . LEU A 1 95 ? -4.313 -2.874 -6.071 1.00 88.81 95 LEU A O 1
ATOM 757 N N . VAL A 1 96 ? -2.680 -1.542 -6.809 1.00 91.38 96 VAL A N 1
ATOM 758 C CA . VAL A 1 96 ? -3.174 -0.336 -6.107 1.00 91.38 96 VAL A CA 1
ATOM 759 C C . VAL A 1 96 ? -4.356 0.315 -6.834 1.00 91.38 96 VAL A C 1
ATOM 761 O O . VAL A 1 96 ? -5.194 0.967 -6.213 1.00 91.38 96 VAL A O 1
ATOM 764 N N . LYS A 1 97 ? -4.442 0.170 -8.161 1.00 93.44 97 LYS A N 1
ATOM 765 C CA . LYS A 1 97 ? -5.422 0.886 -8.989 1.00 93.44 97 LYS A CA 1
ATOM 766 C C . LYS A 1 97 ? -6.884 0.693 -8.548 1.00 93.44 97 LYS A C 1
ATOM 768 O O . LYS A 1 97 ? -7.572 1.713 -8.477 1.00 93.44 97 LYS A O 1
ATOM 773 N N . PRO A 1 98 ? -7.370 -0.514 -8.202 1.00 93.12 98 PRO A N 1
ATOM 774 C CA . PRO A 1 98 ? -8.731 -0.694 -7.695 1.00 93.12 98 PRO A CA 1
ATOM 775 C C . PRO A 1 98 ? -9.025 0.135 -6.437 1.00 93.12 98 PRO A C 1
ATOM 777 O O . PRO A 1 98 ? -10.105 0.706 -6.315 1.00 93.12 98 PRO A O 1
ATOM 780 N N . LEU A 1 99 ? -8.040 0.293 -5.545 1.00 92.19 99 LEU A N 1
ATOM 781 C CA . LEU A 1 99 ? -8.183 1.054 -4.298 1.00 92.19 99 LEU A CA 1
ATOM 782 C C . LEU A 1 99 ? -8.396 2.552 -4.551 1.00 92.19 99 LEU A C 1
ATOM 784 O O . LEU A 1 99 ? -9.070 3.224 -3.780 1.00 92.19 99 LEU A O 1
ATOM 788 N N . SER A 1 100 ? -7.898 3.082 -5.673 1.00 93.38 100 SER A N 1
ATOM 789 C CA . SER A 1 100 ? -8.155 4.476 -6.071 1.00 93.38 100 SER A CA 1
ATOM 790 C C . SER A 1 100 ? -9.621 4.760 -6.433 1.00 93.38 100 SER A C 1
ATOM 792 O O . SER A 1 100 ? -9.993 5.921 -6.616 1.00 93.38 100 SER A O 1
ATOM 794 N N . MET A 1 101 ? -10.437 3.705 -6.535 1.00 92.44 101 MET A N 1
ATOM 795 C CA . MET A 1 101 ? -11.855 3.727 -6.893 1.00 92.44 101 MET A CA 1
ATOM 796 C C . MET A 1 101 ? -12.750 3.150 -5.780 1.00 92.44 101 MET A C 1
ATOM 798 O O . MET A 1 101 ? -13.920 2.883 -6.033 1.00 92.44 101 MET A O 1
ATOM 802 N N . SER A 1 102 ? -12.234 2.954 -4.559 1.00 87.69 102 SER A N 1
ATOM 803 C CA . SER A 1 102 ? -12.924 2.243 -3.464 1.00 87.69 102 SER A CA 1
ATOM 804 C C . SER A 1 102 ? -14.164 2.946 -2.887 1.00 87.69 102 SER A C 1
ATOM 806 O O . SER A 1 102 ? -14.829 2.386 -2.022 1.00 87.69 102 SER A O 1
ATOM 808 N N . GLY A 1 103 ? -14.478 4.170 -3.319 1.00 89.44 103 GLY A N 1
ATOM 809 C CA . GLY A 1 103 ? -15.568 4.993 -2.777 1.00 89.44 103 GLY A CA 1
ATOM 810 C C . GLY A 1 103 ? -15.251 5.649 -1.426 1.00 89.44 103 GLY A C 1
ATOM 811 O O . GLY A 1 103 ? -15.747 6.738 -1.157 1.00 89.44 103 GLY A O 1
ATOM 812 N N . ASP A 1 104 ? -14.378 5.043 -0.619 1.00 93.38 104 ASP A N 1
ATOM 813 C CA . ASP A 1 104 ? -13.800 5.645 0.584 1.00 93.38 104 ASP A CA 1
ATOM 814 C C . ASP A 1 104 ? -12.758 6.701 0.189 1.00 93.38 104 ASP A C 1
ATOM 816 O O . ASP A 1 104 ? -11.749 6.393 -0.453 1.00 93.38 104 ASP A O 1
ATOM 820 N N . GLU A 1 105 ? -13.008 7.961 0.552 1.00 93.62 105 GLU A N 1
ATOM 821 C CA . GLU A 1 105 ? -12.186 9.100 0.134 1.00 93.62 105 GLU A CA 1
ATOM 822 C C . GLU A 1 105 ? -10.731 8.982 0.598 1.00 93.62 105 GLU A C 1
ATOM 824 O O . GLU A 1 105 ? -9.812 9.290 -0.166 1.00 93.62 105 GLU A O 1
ATOM 829 N N . LYS A 1 106 ? -10.513 8.466 1.805 1.00 93.50 106 LYS A N 1
ATOM 830 C CA . LYS A 1 106 ? -9.196 8.336 2.418 1.00 93.50 106 LYS A CA 1
ATOM 831 C C . LYS A 1 106 ? -8.391 7.224 1.764 1.00 93.50 106 LYS A C 1
ATOM 833 O O . LYS A 1 106 ? -7.239 7.448 1.391 1.00 93.50 106 LYS A O 1
ATOM 838 N N . ILE A 1 107 ? -9.004 6.062 1.535 1.00 94.38 107 ILE A N 1
ATOM 839 C CA . ILE A 1 107 ? -8.377 4.966 0.782 1.00 94.38 107 ILE A CA 1
ATOM 840 C C . ILE A 1 107 ? -8.084 5.419 -0.655 1.00 94.38 107 ILE A C 1
ATOM 842 O O . ILE A 1 107 ? -6.969 5.225 -1.145 1.00 94.38 107 ILE A O 1
ATOM 846 N N . SER A 1 108 ? -9.039 6.082 -1.317 1.00 95.00 108 SER A N 1
ATOM 847 C CA . SER A 1 108 ? -8.860 6.592 -2.682 1.00 95.00 108 SER A CA 1
ATOM 848 C C . SER A 1 108 ? -7.728 7.621 -2.760 1.00 95.00 108 SER A C 1
ATOM 850 O O . SER A 1 108 ? -6.892 7.544 -3.664 1.00 95.00 108 SER A O 1
ATOM 852 N N . SER A 1 109 ? -7.669 8.567 -1.819 1.00 94.69 109 SER A N 1
ATOM 853 C CA . SER A 1 109 ? -6.623 9.593 -1.748 1.00 94.69 109 SER A CA 1
ATOM 854 C C . SER A 1 109 ? -5.247 8.961 -1.534 1.00 94.69 109 SER A C 1
ATOM 856 O O . SER A 1 109 ? -4.321 9.188 -2.319 1.00 94.69 109 SER A O 1
ATOM 858 N N . PHE A 1 110 ? -5.146 8.061 -0.552 1.00 95.12 110 PHE A N 1
ATOM 859 C CA . PHE A 1 110 ? -3.929 7.310 -0.270 1.00 95.12 110 PHE A CA 1
ATOM 860 C C . PHE A 1 110 ? -3.445 6.529 -1.501 1.00 95.12 110 PHE A C 1
ATOM 862 O O . PHE A 1 110 ? -2.271 6.615 -1.878 1.00 95.12 110 PHE A O 1
ATOM 869 N N . ALA A 1 111 ? -4.349 5.809 -2.170 1.00 94.81 111 ALA A N 1
ATOM 870 C CA . ALA A 1 111 ? -4.048 5.023 -3.360 1.00 94.81 111 ALA A CA 1
ATOM 871 C C . ALA A 1 111 ? -3.603 5.897 -4.542 1.00 94.81 111 ALA A C 1
ATOM 873 O O . ALA A 1 111 ? -2.634 5.553 -5.220 1.00 94.81 111 ALA A O 1
ATOM 874 N N . LYS A 1 112 ? -4.248 7.047 -4.776 1.00 95.88 112 LYS A N 1
ATOM 875 C CA . LYS A 1 112 ? -3.858 8.001 -5.832 1.00 95.88 112 LYS A CA 1
ATOM 876 C C . LYS A 1 112 ? -2.446 8.537 -5.622 1.00 95.88 112 LYS A C 1
ATOM 878 O O . LYS A 1 112 ? -1.671 8.610 -6.574 1.00 95.88 112 LYS A O 1
ATOM 883 N N . GLU A 1 113 ? -2.085 8.864 -4.387 1.00 95.00 113 GLU A N 1
ATOM 884 C CA . GLU A 1 113 ? -0.725 9.294 -4.068 1.00 95.00 113 GLU A CA 1
ATOM 885 C C . GLU A 1 113 ? 0.293 8.156 -4.264 1.00 95.00 113 GLU A C 1
ATOM 887 O O . GLU A 1 113 ? 1.362 8.375 -4.836 1.00 95.00 113 GLU A O 1
ATOM 892 N N . THR A 1 114 ? -0.059 6.919 -3.898 1.00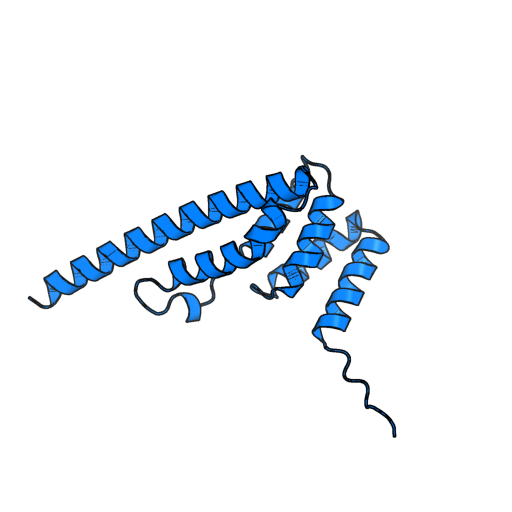 93.94 114 THR A N 1
ATOM 893 C CA . THR A 1 114 ? 0.800 5.745 -4.130 1.00 93.94 114 THR A CA 1
ATOM 894 C C . THR A 1 114 ? 1.015 5.513 -5.625 1.00 93.94 114 THR A C 1
ATOM 896 O O . THR A 1 114 ? 2.142 5.279 -6.056 1.00 93.94 114 THR A O 1
ATOM 899 N N . ILE A 1 115 ? -0.039 5.642 -6.435 1.00 95.44 115 ILE A N 1
ATOM 900 C CA . ILE A 1 115 ? 0.040 5.548 -7.898 1.00 95.44 115 ILE A CA 1
ATOM 901 C C . ILE A 1 115 ? 0.956 6.633 -8.469 1.00 95.44 115 ILE A C 1
ATOM 903 O O . ILE A 1 115 ? 1.780 6.332 -9.327 1.00 95.44 115 ILE A O 1
ATOM 907 N N . ARG A 1 116 ? 0.872 7.871 -7.968 1.00 96.69 116 ARG A N 1
ATOM 908 C CA . ARG A 1 116 ? 1.752 8.964 -8.405 1.00 96.69 116 ARG A CA 1
ATOM 909 C C . ARG A 1 116 ? 3.228 8.658 -8.135 1.00 96.69 116 ARG A C 1
ATOM 911 O O . ARG A 1 116 ? 4.076 8.957 -8.972 1.00 96.69 116 ARG A O 1
ATOM 918 N N . ILE A 1 117 ? 3.541 8.060 -6.986 1.00 94.25 117 ILE A N 1
ATOM 919 C CA . ILE A 1 117 ? 4.909 7.633 -6.658 1.00 94.25 117 ILE A CA 1
ATOM 920 C C . ILE A 1 117 ? 5.372 6.528 -7.613 1.00 94.25 117 ILE A C 1
ATOM 922 O O . ILE A 1 117 ? 6.476 6.608 -8.147 1.00 94.25 117 ILE A O 1
ATOM 926 N N . LEU A 1 118 ? 4.519 5.535 -7.881 1.00 93.69 118 LEU A N 1
ATOM 927 C CA . LEU A 1 118 ? 4.820 4.470 -8.840 1.00 93.69 118 LEU A CA 1
ATOM 928 C C . LEU A 1 118 ? 5.061 5.024 -10.250 1.00 93.69 118 LEU A C 1
ATOM 930 O O . LEU A 1 118 ? 6.022 4.618 -10.892 1.00 93.69 118 LEU A O 1
ATOM 934 N N . ASP A 1 119 ? 4.268 5.995 -10.704 1.00 96.00 119 ASP A N 1
ATOM 935 C CA . ASP A 1 119 ? 4.450 6.634 -12.013 1.00 96.00 119 ASP A CA 1
ATOM 936 C C . ASP A 1 119 ? 5.792 7.360 -12.134 1.00 96.00 119 ASP A C 1
ATOM 938 O O . ASP A 1 119 ? 6.488 7.218 -13.143 1.00 96.00 119 ASP A O 1
ATOM 942 N N . ASN A 1 120 ? 6.203 8.076 -11.086 1.00 94.56 120 ASN A N 1
ATOM 943 C CA . ASN A 1 120 ? 7.524 8.700 -11.044 1.00 94.56 120 ASN A CA 1
ATOM 944 C C . ASN A 1 120 ? 8.646 7.651 -11.106 1.00 94.56 120 ASN A C 1
ATOM 946 O O . ASN A 1 120 ? 9.622 7.829 -11.839 1.00 94.56 120 ASN A O 1
ATOM 950 N N . ASN A 1 121 ? 8.497 6.542 -10.378 1.00 91.69 121 ASN A N 1
ATOM 951 C CA . ASN A 1 121 ? 9.474 5.456 -10.371 1.00 91.69 121 ASN A CA 1
ATOM 952 C C . ASN A 1 121 ? 9.560 4.747 -11.735 1.00 91.69 121 ASN A C 1
ATOM 954 O O . ASN A 1 121 ? 10.662 4.453 -12.198 1.00 91.69 121 ASN A O 1
ATOM 958 N N . ILE A 1 122 ? 8.426 4.527 -12.411 1.00 92.75 122 ILE A N 1
ATOM 959 C CA . ILE A 1 122 ? 8.362 3.970 -13.774 1.00 92.75 122 ILE A CA 1
ATOM 960 C C . ILE A 1 122 ? 9.077 4.897 -14.759 1.00 92.75 122 ILE A C 1
ATOM 962 O O . ILE A 1 122 ? 9.919 4.448 -15.535 1.00 92.75 122 ILE A O 1
ATOM 966 N N . ALA A 1 123 ? 8.789 6.201 -14.714 1.00 92.75 123 ALA A N 1
ATOM 967 C CA . ALA A 1 123 ? 9.429 7.179 -15.590 1.00 92.75 123 ALA A CA 1
ATOM 968 C C . ALA A 1 123 ? 10.954 7.220 -15.389 1.00 92.75 123 ALA A C 1
ATOM 970 O O . ALA A 1 123 ? 11.715 7.255 -16.363 1.00 92.75 123 ALA A O 1
ATOM 971 N N . GLN A 1 124 ? 11.411 7.163 -14.134 1.00 89.75 124 GLN A N 1
ATOM 972 C CA . GLN A 1 124 ? 12.834 7.114 -13.808 1.00 89.75 124 GLN A CA 1
ATOM 973 C C . GLN A 1 124 ? 13.491 5.817 -14.301 1.00 89.75 124 GLN A C 1
ATOM 975 O O . GLN A 1 124 ? 14.563 5.874 -14.902 1.00 89.75 124 GLN A O 1
ATOM 980 N N . ALA A 1 125 ? 12.853 4.663 -14.088 1.00 87.62 125 ALA A N 1
ATOM 981 C CA . ALA A 1 125 ? 13.352 3.371 -14.553 1.00 87.62 125 ALA A CA 1
ATOM 982 C C . ALA A 1 125 ? 13.458 3.321 -16.087 1.00 87.62 125 ALA A C 1
ATOM 984 O O . ALA A 1 125 ? 14.497 2.941 -16.618 1.00 87.62 125 ALA A O 1
ATOM 985 N N . ASN A 1 126 ? 12.436 3.801 -16.799 1.00 88.94 126 ASN A N 1
ATOM 986 C CA . ASN A 1 126 ? 12.443 3.869 -18.261 1.00 88.94 126 ASN A CA 1
ATOM 987 C C . ASN A 1 126 ? 13.528 4.800 -18.810 1.00 88.94 126 ASN A C 1
ATOM 989 O O . ASN A 1 126 ? 14.122 4.509 -19.845 1.00 88.94 126 ASN A O 1
ATOM 993 N N . SER A 1 127 ? 13.790 5.919 -18.130 1.00 89.12 127 SER A N 1
ATOM 994 C CA . SER A 1 127 ? 14.845 6.852 -18.538 1.00 89.12 127 SER A CA 1
ATOM 995 C C . SER A 1 127 ? 16.230 6.217 -18.411 1.00 89.12 127 SER A C 1
ATOM 997 O O . SER A 1 127 ? 17.028 6.331 -19.334 1.00 89.12 127 SER A O 1
ATOM 999 N N . ARG A 1 128 ? 16.485 5.490 -17.313 1.00 82.75 128 ARG A N 1
ATOM 1000 C CA . ARG A 1 128 ? 17.733 4.729 -17.128 1.00 82.75 128 ARG A CA 1
ATOM 1001 C C . ARG A 1 128 ? 17.904 3.661 -18.204 1.00 82.75 128 ARG A C 1
ATOM 1003 O O . ARG A 1 128 ? 18.941 3.624 -18.849 1.00 82.75 128 ARG A O 1
ATOM 1010 N N . GLY A 1 129 ? 16.854 2.880 -18.459 1.00 82.50 129 GLY A N 1
ATOM 1011 C CA . GLY A 1 129 ? 16.897 1.837 -19.479 1.00 82.50 129 GLY A CA 1
ATOM 1012 C C . GLY A 1 129 ? 17.220 2.370 -20.881 1.00 82.50 129 GLY A C 1
ATOM 1013 O O . GLY A 1 129 ? 18.040 1.802 -21.590 1.00 82.50 129 GLY A O 1
ATOM 1014 N N . LYS A 1 130 ? 16.644 3.516 -21.270 1.00 83.62 130 LYS A N 1
ATOM 1015 C CA . LYS A 1 130 ? 16.983 4.166 -22.550 1.00 83.62 130 LYS A CA 1
ATOM 1016 C C . LYS A 1 130 ? 18.458 4.560 -22.641 1.00 83.62 130 LYS A C 1
ATOM 1018 O O . LYS A 1 130 ? 19.070 4.330 -23.678 1.00 83.62 130 LYS A O 1
ATOM 1023 N N . SER A 1 131 ? 19.019 5.138 -21.578 1.00 79.12 131 SER A N 1
ATOM 1024 C CA . SER A 1 131 ? 20.438 5.507 -21.550 1.00 79.12 131 SER A CA 1
ATOM 1025 C C . SER A 1 131 ? 21.353 4.286 -21.672 1.00 79.12 131 SER A C 1
ATOM 1027 O O . SER A 1 131 ? 22.340 4.349 -22.399 1.00 79.12 131 SER A O 1
ATOM 1029 N N . ASP A 1 132 ? 21.014 3.173 -21.019 1.00 79.81 132 ASP A N 1
ATOM 1030 C CA . ASP A 1 132 ? 21.794 1.933 -21.103 1.00 79.81 132 ASP A CA 1
ATOM 1031 C C . ASP A 1 132 ? 21.773 1.342 -22.527 1.00 79.81 132 ASP A C 1
ATOM 1033 O O . ASP A 1 132 ? 22.818 0.950 -23.051 1.00 79.81 132 ASP A O 1
ATOM 1037 N N . ASP A 1 133 ? 20.611 1.349 -23.192 1.00 81.94 133 ASP A N 1
ATOM 1038 C CA . ASP A 1 133 ? 20.472 0.901 -24.585 1.00 81.94 133 ASP A CA 1
ATOM 1039 C C . ASP A 1 133 ? 21.253 1.791 -25.570 1.00 81.94 133 ASP A C 1
ATOM 1041 O O . ASP A 1 133 ? 21.862 1.294 -26.522 1.00 81.94 133 ASP A O 1
ATOM 1045 N N . GLU A 1 134 ? 21.238 3.111 -25.366 1.00 80.94 134 GLU A N 1
ATOM 1046 C CA . GLU A 1 134 ? 22.000 4.070 -26.177 1.00 80.94 134 GLU A CA 1
ATOM 1047 C 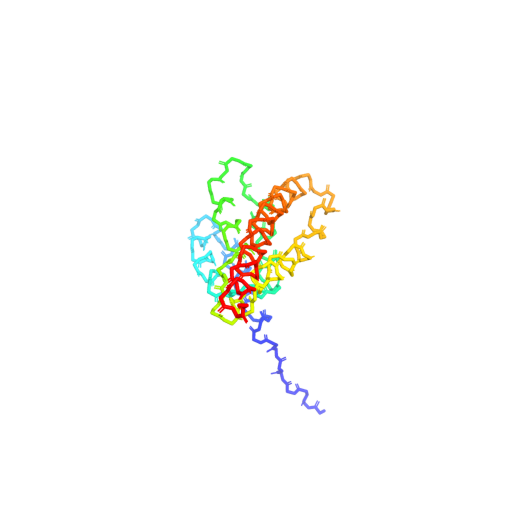C . GLU A 1 134 ? 23.511 3.878 -26.003 1.00 80.94 134 GLU A C 1
ATOM 1049 O O . GLU A 1 134 ? 24.239 3.817 -26.995 1.00 80.94 134 GLU A O 1
ATOM 1054 N N . MET A 1 135 ? 23.982 3.704 -24.765 1.00 75.06 135 MET A N 1
ATOM 1055 C CA . MET A 1 135 ? 25.390 3.419 -24.477 1.00 75.06 135 MET A CA 1
ATOM 1056 C C . MET A 1 135 ? 25.839 2.074 -25.052 1.00 75.06 135 MET A C 1
ATOM 1058 O O . MET A 1 135 ? 26.949 1.973 -25.570 1.00 75.06 135 MET A O 1
ATOM 1062 N N . GLY A 1 136 ? 24.979 1.052 -25.010 1.00 74.00 136 GLY A N 1
ATOM 1063 C CA . GLY A 1 136 ? 25.250 -0.241 -25.631 1.00 74.00 136 GLY A CA 1
ATOM 1064 C C . GLY A 1 136 ? 25.513 -0.115 -27.132 1.00 74.00 136 GLY A C 1
ATOM 1065 O O . GLY A 1 136 ? 26.502 -0.650 -27.619 1.00 74.00 136 GLY A O 1
ATOM 1066 N N . LYS A 1 137 ? 24.692 0.650 -27.861 1.00 75.44 137 LYS A N 1
ATOM 1067 C CA . LYS A 1 137 ? 24.880 0.863 -29.308 1.00 75.44 137 LYS A CA 1
ATOM 1068 C C . LYS A 1 137 ? 26.222 1.520 -29.642 1.00 75.44 137 LYS A C 1
ATOM 1070 O O . LYS A 1 137 ? 26.868 1.100 -30.585 1.00 75.44 137 LYS A O 1
ATOM 1075 N N . ILE A 1 138 ? 26.672 2.480 -28.831 1.00 75.50 138 ILE A N 1
ATOM 1076 C CA . ILE A 1 138 ? 27.951 3.185 -29.037 1.00 75.50 138 ILE A CA 1
ATOM 1077 C C . ILE A 1 138 ? 29.168 2.265 -28.830 1.00 75.50 138 ILE A C 1
ATOM 1079 O O . ILE A 1 138 ? 30.211 2.491 -29.429 1.00 75.50 138 ILE A O 1
ATOM 1083 N N . ILE A 1 139 ? 29.069 1.254 -27.960 1.00 65.50 139 ILE A N 1
ATOM 1084 C CA . ILE A 1 139 ? 30.194 0.357 -27.628 1.00 65.50 139 ILE A CA 1
ATOM 1085 C C . ILE A 1 139 ? 30.390 -0.746 -28.683 1.00 65.50 139 ILE A C 1
ATOM 1087 O O . ILE A 1 139 ? 31.494 -1.276 -28.806 1.00 65.50 139 ILE A O 1
ATOM 1091 N N . TYR A 1 140 ? 29.332 -1.118 -29.408 1.00 60.59 140 TYR A N 1
ATOM 1092 C CA . TYR A 1 140 ? 29.354 -2.208 -30.392 1.00 60.59 140 TYR A CA 1
ATOM 1093 C C . TYR A 1 140 ? 29.376 -1.737 -31.859 1.00 60.59 140 TYR A C 1
ATOM 1095 O O . TYR A 1 140 ? 29.381 -2.594 -32.745 1.00 60.59 140 TYR A O 1
ATOM 1103 N N . ASP A 1 141 ? 29.424 -0.423 -32.097 1.00 50.22 141 ASP A N 1
ATOM 1104 C CA . ASP A 1 141 ? 29.725 0.214 -33.391 1.00 50.22 141 ASP A CA 1
ATOM 1105 C C . ASP A 1 141 ? 31.223 0.574 -33.490 1.00 50.22 141 ASP A C 1
ATOM 1107 O O . ASP A 1 141 ? 31.802 0.410 -34.592 1.00 50.22 141 ASP A O 1
#

Radius of gyration: 18.6 Å; chains: 1; bounding box: 46×51×54 Å

Secondary structure (DSSP, 8-state):
--------HHHHHHHHHHHHHHHHHHHHHHHHHHHHHHSTT-THHHHHHHHHHHHS-TT-THHHHHHHHHH-PPPGGGG-STTHHHHHHHHHHHHHGGGGGSS-HHHHHHHHHHHHHHHHHHHHHHHHHHHHHHHHHHHH-

Foldseek 3Di:
DDPPDCPPPLNVLLVVLVVQCVVPVVVCVVVSLVVLLVVAQDLSLLVVLLVNQVPDDLPDPCLVSSLDSLQHDDDPVCVPALQSQLVSLVVSLVSLVVQLVVPPPRSVVSSVVSNVVSVVSNVVSNVRSVVVVVVVVVVVD